Protein AF-A0ABD3CYQ3-F1 (afdb_monomer)

Structure (mmCIF, N/CA/C/O backbone):
data_AF-A0ABD3CYQ3-F1
#
_entry.id   AF-A0ABD3CYQ3-F1
#
loop_
_atom_site.group_PDB
_atom_site.id
_atom_site.type_symbol
_atom_site.label_atom_id
_atom_site.label_alt_id
_atom_site.label_comp_id
_atom_site.label_asym_id
_atom_site.label_entity_id
_atom_site.label_seq_id
_atom_site.pdbx_PDB_ins_code
_atom_site.Cartn_x
_atom_site.Cartn_y
_atom_site.Cartn_z
_atom_site.occupancy
_atom_site.B_iso_or_equiv
_atom_site.auth_seq_id
_atom_site.auth_comp_id
_atom_site.auth_asym_id
_atom_site.auth_atom_id
_atom_site.pdbx_PDB_model_num
ATOM 1 N N . MET A 1 1 ? -23.274 -29.347 5.481 1.00 52.91 1 MET A N 1
ATOM 2 C CA . MET A 1 1 ? -22.690 -28.670 6.665 1.00 52.91 1 MET A CA 1
ATOM 3 C C . MET A 1 1 ? -21.994 -27.356 6.265 1.00 52.91 1 MET A C 1
ATOM 5 O O . MET A 1 1 ? -20.790 -27.237 6.434 1.00 52.91 1 MET A O 1
ATOM 9 N N . THR A 1 2 ? -22.700 -26.360 5.713 1.00 58.88 2 THR A N 1
ATOM 10 C CA . THR A 1 2 ? -22.037 -25.127 5.207 1.00 58.88 2 THR A CA 1
ATOM 11 C C . THR A 1 2 ? -22.774 -23.816 5.490 1.00 58.88 2 THR A C 1
ATOM 13 O O . THR A 1 2 ? -22.207 -22.763 5.252 1.00 58.88 2 THR A O 1
ATOM 16 N N . THR A 1 3 ? -23.983 -23.813 6.056 1.00 54.97 3 THR A N 1
ATOM 17 C CA . THR A 1 3 ? -24.737 -22.564 6.304 1.00 54.97 3 THR A CA 1
ATOM 18 C C . THR A 1 3 ? -24.491 -21.956 7.692 1.00 54.97 3 THR A C 1
ATOM 20 O O . THR A 1 3 ? -24.409 -20.736 7.826 1.00 54.97 3 THR A O 1
ATOM 23 N N . LEU A 1 4 ? -24.267 -22.774 8.728 1.00 55.16 4 LEU A N 1
ATOM 24 C CA . LEU A 1 4 ? -24.028 -22.284 10.099 1.00 55.16 4 LEU A CA 1
ATOM 25 C C . LEU A 1 4 ? -22.667 -21.586 10.281 1.00 55.16 4 LEU A C 1
ATOM 27 O O . LEU A 1 4 ? -22.520 -20.738 11.163 1.00 55.16 4 LEU A O 1
ATOM 31 N N . THR A 1 5 ? -21.672 -21.902 9.448 1.00 60.53 5 THR A N 1
ATOM 32 C CA . THR A 1 5 ? -20.360 -21.234 9.463 1.00 60.53 5 THR A CA 1
ATOM 33 C C . THR A 1 5 ? -20.445 -19.809 8.921 1.00 60.53 5 THR A C 1
ATOM 35 O O . THR A 1 5 ? -19.884 -18.904 9.534 1.00 60.53 5 THR A O 1
ATOM 38 N N . PHE A 1 6 ? -21.202 -19.575 7.845 1.00 59.28 6 PHE A N 1
ATOM 39 C CA . PHE A 1 6 ? -21.384 -18.233 7.279 1.00 59.28 6 PHE A CA 1
ATOM 40 C C . PHE A 1 6 ? -22.156 -17.301 8.220 1.00 59.28 6 PHE A C 1
ATOM 42 O O . PHE A 1 6 ? -21.759 -16.151 8.400 1.00 59.28 6 PHE A O 1
ATOM 49 N N . ILE A 1 7 ? -23.184 -17.809 8.908 1.00 60.03 7 ILE A N 1
ATOM 50 C CA . ILE A 1 7 ? -23.970 -17.013 9.865 1.00 60.03 7 ILE A CA 1
ATOM 51 C C . ILE A 1 7 ? -23.141 -16.671 11.114 1.00 60.03 7 ILE A C 1
ATOM 53 O O . ILE A 1 7 ? -23.185 -15.536 11.577 1.00 60.03 7 ILE A O 1
ATOM 57 N N . LYS A 1 8 ? -22.298 -17.588 11.619 1.00 52.59 8 LYS A N 1
ATOM 58 C CA . LYS A 1 8 ? -21.361 -17.285 12.723 1.00 52.59 8 LYS A CA 1
ATOM 59 C C . LYS A 1 8 ? -20.282 -16.267 12.341 1.00 52.59 8 LYS A C 1
ATOM 61 O O . LYS A 1 8 ? -19.823 -15.525 13.206 1.00 52.59 8 LYS A O 1
ATOM 66 N N . VAL A 1 9 ? -19.859 -16.227 11.076 1.00 59.69 9 VAL A N 1
ATOM 67 C CA . VAL A 1 9 ? -18.908 -15.216 10.579 1.00 59.69 9 VAL A CA 1
ATOM 68 C C . VAL A 1 9 ? -19.586 -13.854 10.439 1.00 59.69 9 VAL A C 1
ATOM 70 O O . VAL A 1 9 ? -18.991 -12.848 10.813 1.00 59.69 9 VAL A O 1
ATOM 73 N N . TRP A 1 10 ? -20.843 -13.818 9.993 1.00 55.25 10 TRP A N 1
ATOM 74 C CA . TRP A 1 10 ? -21.617 -12.580 9.873 1.00 55.25 10 TRP A CA 1
ATOM 75 C C . TRP A 1 10 ? -22.073 -12.018 11.233 1.00 55.25 10 TRP A C 1
ATOM 77 O O . TRP A 1 10 ? -22.093 -10.806 11.433 1.00 55.25 10 TRP A O 1
ATOM 87 N N . ALA A 1 11 ? -22.348 -12.890 12.209 1.00 49.22 11 ALA A N 1
ATOM 88 C CA . ALA A 1 11 ? -22.711 -12.516 13.577 1.00 49.22 11 ALA A CA 1
ATOM 89 C C . ALA A 1 11 ? -21.526 -12.009 14.424 1.00 49.22 11 ALA A C 1
ATOM 91 O O . ALA A 1 11 ? -21.747 -11.354 15.441 1.00 49.22 11 ALA A O 1
ATOM 92 N N . ARG A 1 12 ? -20.266 -12.226 14.007 1.00 46.41 12 ARG A N 1
ATOM 93 C CA . ARG A 1 12 ? -19.076 -11.612 14.635 1.00 46.41 12 ARG A CA 1
ATOM 94 C C . ARG A 1 12 ? -18.888 -10.161 14.194 1.00 46.41 12 ARG A C 1
ATOM 96 O O . ARG A 1 12 ? -17.821 -9.743 13.755 1.00 46.41 12 ARG A O 1
ATOM 103 N N . LYS A 1 13 ? -19.939 -9.379 14.413 1.00 43.16 13 LYS A N 1
ATOM 104 C CA . LYS A 1 13 ? -20.050 -7.924 14.280 1.00 43.16 13 LYS A CA 1
ATOM 105 C C . LYS A 1 13 ? -19.088 -7.138 15.197 1.00 43.16 13 LYS A C 1
ATOM 107 O O . LYS A 1 13 ? -19.270 -5.941 15.367 1.00 43.16 13 LYS A O 1
ATOM 112 N N . SER A 1 14 ? -18.045 -7.757 15.759 1.00 39.53 14 SER A N 1
ATOM 113 C CA . SER A 1 14 ? -16.914 -7.057 16.387 1.00 39.53 14 SER A CA 1
ATOM 114 C C . SER A 1 14 ? -15.944 -6.583 15.306 1.00 39.53 14 SER A C 1
ATOM 116 O O . SER A 1 14 ? -14.800 -7.017 15.215 1.00 39.53 14 SER A O 1
ATOM 118 N N . VAL A 1 15 ? -16.443 -5.695 14.450 1.00 45.47 15 VAL A N 1
ATOM 119 C CA . VAL A 1 15 ? -15.659 -4.942 13.459 1.00 45.47 15 VAL A CA 1
ATOM 120 C C . VAL A 1 15 ? -15.194 -3.601 14.053 1.00 45.47 15 VAL A C 1
ATOM 122 O O . VAL A 1 15 ? -14.529 -2.820 13.388 1.00 45.47 15 VAL A O 1
ATOM 125 N N . GLU A 1 16 ? -15.476 -3.339 15.331 1.00 43.59 16 GLU A N 1
ATOM 126 C CA . GLU A 1 16 ? -15.117 -2.086 16.011 1.00 43.59 16 GLU A CA 1
ATOM 127 C C . GLU A 1 16 ? -13.686 -2.066 16.584 1.00 43.59 16 GLU A C 1
ATOM 129 O O . GLU A 1 16 ? -13.175 -1.010 16.936 1.00 43.59 16 GLU A O 1
ATOM 134 N N . SER A 1 17 ? -12.993 -3.212 16.621 1.00 45.09 17 SER A N 1
ATOM 135 C CA . SER A 1 17 ? -11.587 -3.324 17.056 1.00 45.09 17 SER A CA 1
ATOM 136 C C . SER A 1 17 ? -10.627 -3.715 15.927 1.00 45.09 17 SER A C 1
ATOM 138 O O . SER A 1 17 ? -9.479 -4.102 16.169 1.00 45.09 17 SER A O 1
ATOM 140 N N . LEU A 1 18 ? -11.085 -3.629 14.672 1.00 54.56 18 LEU A N 1
ATOM 141 C CA . LEU A 1 18 ? -10.228 -3.825 13.510 1.00 54.56 18 LEU A CA 1
ATOM 142 C C . LEU A 1 18 ? -9.298 -2.619 13.378 1.00 54.56 18 LEU A C 1
ATOM 144 O O . LEU A 1 18 ? -9.642 -1.602 12.779 1.00 54.56 18 LEU A O 1
ATOM 148 N N . ASP A 1 19 ? -8.107 -2.754 13.961 1.00 65.38 19 ASP A N 1
ATOM 149 C CA . ASP A 1 19 ? -7.034 -1.778 13.843 1.00 65.38 19 ASP A CA 1
ATOM 150 C C . ASP A 1 19 ? -6.867 -1.327 12.385 1.00 65.38 19 ASP A C 1
ATOM 152 O O . ASP A 1 19 ? -6.821 -2.132 11.455 1.00 65.38 19 ASP A O 1
ATOM 156 N N . LEU A 1 20 ? -6.693 -0.021 12.177 1.00 74.88 20 LEU A N 1
ATOM 157 C CA . LEU A 1 20 ? -6.424 0.556 10.853 1.00 74.88 20 LEU A CA 1
ATOM 158 C C . LEU A 1 20 ? -5.106 0.040 10.225 1.00 74.88 20 LEU A C 1
ATOM 160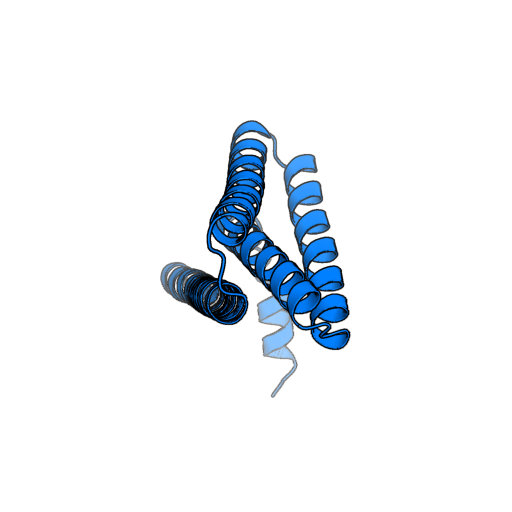 O O . LEU A 1 20 ? -4.871 0.193 9.030 1.00 74.88 20 LEU A O 1
ATOM 164 N N . LEU A 1 21 ? -4.227 -0.555 11.039 1.00 75.62 21 LEU A N 1
ATOM 165 C CA . LEU A 1 21 ? -2.880 -0.998 10.667 1.00 75.62 21 LEU A CA 1
ATOM 166 C C . LEU A 1 21 ? -2.851 -1.975 9.473 1.00 75.62 21 LEU A C 1
ATOM 168 O O . LEU A 1 21 ? -2.232 -1.626 8.468 1.00 75.62 21 LEU A O 1
ATOM 172 N N . PRO A 1 22 ? -3.518 -3.148 9.503 1.00 80.69 22 PRO A N 1
ATOM 173 C CA . PRO A 1 22 ? -3.541 -4.084 8.374 1.00 80.69 22 PRO A CA 1
ATOM 174 C C . PRO A 1 22 ? -4.059 -3.455 7.074 1.00 80.69 22 PRO A C 1
ATOM 176 O O . PRO A 1 22 ? -3.564 -3.771 5.991 1.00 80.69 22 PRO A O 1
ATOM 179 N N . TYR A 1 23 ? -5.017 -2.529 7.152 1.00 82.31 23 TYR A N 1
ATOM 180 C CA . TYR A 1 23 ? -5.551 -1.843 5.974 1.00 82.31 23 TYR A CA 1
ATOM 181 C C . TYR A 1 23 ? -4.522 -0.912 5.335 1.00 82.31 23 TYR A C 1
ATOM 183 O O . TYR A 1 23 ? -4.325 -0.966 4.123 1.00 82.31 23 TYR A O 1
ATOM 191 N N . VAL A 1 24 ? -3.822 -0.124 6.152 1.00 84.50 24 VAL A N 1
ATOM 192 C CA . VAL A 1 24 ? -2.766 0.789 5.696 1.00 84.50 24 VAL A CA 1
ATOM 193 C C . VAL A 1 24 ? -1.568 0.015 5.137 1.00 84.50 24 VAL A C 1
ATOM 195 O O . VAL A 1 24 ? -1.053 0.370 4.082 1.00 84.50 24 VAL A O 1
ATOM 198 N N . VAL A 1 25 ? -1.161 -1.092 5.767 1.00 84.81 25 VAL A N 1
ATOM 199 C CA . VAL A 1 25 ? -0.080 -1.952 5.241 1.00 84.81 25 VAL A CA 1
ATOM 200 C C . VAL A 1 25 ? -0.468 -2.568 3.896 1.00 84.81 25 VAL A C 1
ATOM 202 O O . VAL A 1 25 ? 0.338 -2.599 2.966 1.00 84.81 25 VAL A O 1
ATOM 205 N N . THR A 1 26 ? -1.722 -3.009 3.757 1.00 85.69 26 THR A N 1
ATOM 206 C CA . THR A 1 26 ? -2.222 -3.536 2.480 1.00 85.69 26 THR A CA 1
ATOM 207 C C . THR A 1 26 ? -2.238 -2.450 1.403 1.00 85.69 26 THR A C 1
ATOM 209 O O . THR A 1 26 ? -1.869 -2.721 0.267 1.00 85.69 26 THR A O 1
ATOM 212 N N . PHE A 1 27 ? -2.599 -1.212 1.754 1.00 88.56 27 PHE A N 1
ATOM 213 C CA . PHE A 1 27 ? -2.553 -0.068 0.842 1.00 88.56 27 PHE A CA 1
ATOM 214 C C . PHE A 1 27 ? -1.130 0.203 0.319 1.00 88.56 27 PHE A C 1
ATOM 216 O O . PHE A 1 27 ? -0.950 0.351 -0.888 1.00 88.56 27 PHE A O 1
ATOM 223 N N . ILE A 1 28 ? -0.112 0.165 1.190 1.00 86.88 28 ILE A N 1
ATOM 224 C CA . ILE A 1 28 ? 1.304 0.292 0.789 1.00 86.88 28 ILE A CA 1
ATOM 225 C C . ILE A 1 28 ? 1.697 -0.831 -0.176 1.00 86.88 28 ILE A C 1
ATOM 227 O O . ILE A 1 28 ? 2.287 -0.571 -1.222 1.00 86.88 28 ILE A O 1
ATOM 231 N N . SER A 1 29 ? 1.339 -2.077 0.145 1.00 89.31 29 SER A N 1
ATOM 232 C CA . SER A 1 29 ? 1.685 -3.235 -0.686 1.00 89.31 29 SER A CA 1
ATOM 233 C C . SER A 1 29 ? 1.068 -3.155 -2.086 1.00 89.31 29 SER A C 1
ATOM 235 O O . SER A 1 29 ? 1.740 -3.445 -3.074 1.00 89.31 29 SER A O 1
ATOM 237 N N . LEU A 1 30 ? -0.198 -2.744 -2.180 1.00 90.81 30 LEU A N 1
ATOM 238 C CA . LEU A 1 30 ? -0.886 -2.579 -3.460 1.00 90.81 30 LEU A CA 1
ATOM 239 C C . LEU A 1 30 ? -0.297 -1.409 -4.265 1.00 90.81 30 LEU A C 1
ATOM 241 O O . LEU A 1 30 ? -0.124 -1.533 -5.474 1.00 90.81 30 LEU A O 1
ATOM 245 N N . GLY A 1 31 ? 0.085 -0.309 -3.604 1.00 88.75 31 GLY A N 1
ATOM 246 C CA . GLY A 1 31 ? 0.777 0.817 -4.241 1.00 88.75 31 GLY A CA 1
ATOM 247 C C . GLY A 1 31 ? 2.143 0.436 -4.826 1.00 88.75 31 GLY A C 1
ATOM 248 O O . GLY A 1 31 ? 2.450 0.790 -5.963 1.00 88.75 31 GLY A O 1
ATOM 249 N N . LEU A 1 32 ? 2.940 -0.354 -4.097 1.00 87.06 32 LEU A N 1
ATOM 250 C CA . LEU A 1 32 ? 4.215 -0.881 -4.603 1.00 87.06 32 LEU A CA 1
ATOM 251 C C . LEU A 1 32 ? 4.014 -1.882 -5.753 1.00 87.06 32 LEU A C 1
ATOM 253 O O . LEU A 1 32 ? 4.767 -1.851 -6.724 1.00 87.06 32 LEU A O 1
ATOM 257 N N . SER A 1 33 ? 2.989 -2.739 -5.683 1.00 87.81 33 SER A N 1
ATOM 258 C CA . SER A 1 33 ? 2.639 -3.654 -6.783 1.00 87.81 33 SER A CA 1
ATOM 259 C C . SER A 1 33 ? 2.171 -2.925 -8.041 1.00 87.81 33 SER A C 1
ATOM 261 O O . SER A 1 33 ? 2.490 -3.356 -9.147 1.00 87.81 33 SER A O 1
ATOM 263 N N . LEU A 1 34 ? 1.447 -1.811 -7.897 1.00 88.62 34 LEU A N 1
ATOM 264 C CA . LEU A 1 34 ? 1.098 -0.944 -9.022 1.00 88.62 34 LEU A CA 1
ATOM 265 C C . LEU A 1 34 ? 2.345 -0.367 -9.685 1.00 88.62 34 LEU A C 1
ATOM 267 O O . LEU A 1 34 ? 2.477 -0.453 -10.903 1.00 88.62 34 LEU A O 1
ATOM 271 N N . TYR A 1 35 ? 3.279 0.159 -8.889 1.00 86.94 35 TYR A N 1
ATOM 272 C CA . TYR A 1 35 ? 4.553 0.663 -9.399 1.00 86.94 35 TYR A CA 1
ATOM 273 C C . TYR A 1 35 ? 5.337 -0.431 -10.137 1.00 86.94 35 TYR A C 1
ATOM 275 O O . TYR A 1 35 ? 5.789 -0.224 -11.259 1.00 86.94 35 TYR A O 1
ATOM 283 N N . TYR A 1 36 ? 5.409 -1.635 -9.566 1.00 85.88 36 TYR A N 1
ATOM 284 C CA . TYR A 1 36 ? 6.013 -2.798 -10.215 1.00 85.88 36 TYR A CA 1
ATOM 285 C C . TYR A 1 36 ? 5.336 -3.159 -11.547 1.00 85.88 36 TYR A C 1
ATOM 287 O O . TYR A 1 36 ? 6.016 -3.398 -12.545 1.00 85.88 36 TYR A O 1
ATOM 295 N N . GLY A 1 37 ? 4.000 -3.174 -11.581 1.00 85.25 37 GLY A N 1
ATOM 296 C CA . GLY A 1 37 ? 3.226 -3.446 -12.791 1.00 85.25 37 GLY A CA 1
ATOM 297 C C . GLY A 1 37 ? 3.485 -2.419 -13.893 1.00 85.25 37 GLY A C 1
ATOM 298 O O . GLY A 1 37 ? 3.597 -2.803 -15.055 1.00 85.25 37 GLY A O 1
ATOM 299 N N . ILE A 1 38 ? 3.648 -1.143 -13.527 1.00 85.19 38 ILE A N 1
ATOM 300 C CA . ILE A 1 38 ? 4.005 -0.064 -14.457 1.00 85.19 38 ILE A CA 1
ATOM 301 C C . ILE A 1 38 ? 5.412 -0.282 -15.030 1.00 85.19 38 ILE A C 1
ATOM 303 O O . ILE A 1 38 ? 5.576 -0.178 -16.241 1.00 85.19 38 ILE A O 1
ATOM 307 N N . LEU A 1 39 ? 6.406 -0.644 -14.205 1.00 83.88 39 LEU A N 1
ATOM 308 C CA . LEU A 1 39 ? 7.765 -0.919 -14.698 1.00 83.88 39 LEU A CA 1
ATOM 309 C C . LEU A 1 39 ? 7.831 -2.111 -15.663 1.00 83.88 3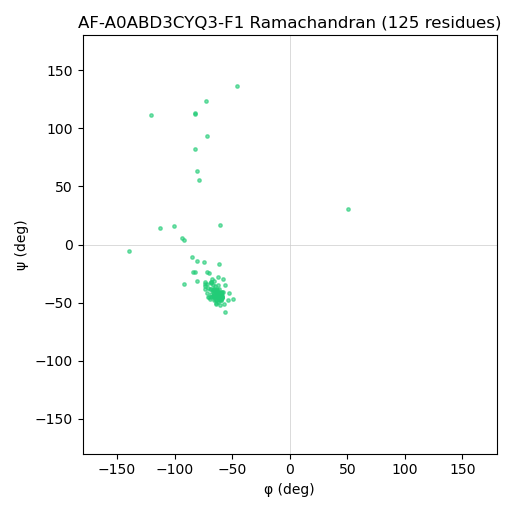9 LEU A C 1
ATOM 311 O O . LEU A 1 39 ? 8.599 -2.075 -16.617 1.00 83.88 39 LEU A O 1
ATOM 315 N N . ASN A 1 40 ? 7.059 -3.167 -15.405 1.00 82.81 40 ASN A N 1
ATOM 316 C CA . ASN A 1 40 ? 7.064 -4.391 -16.213 1.00 82.81 40 ASN A CA 1
ATOM 317 C C . ASN A 1 40 ? 6.004 -4.413 -17.325 1.00 82.81 40 ASN A C 1
ATOM 319 O O . ASN A 1 40 ? 5.817 -5.453 -17.953 1.00 82.81 40 ASN A O 1
ATOM 323 N N . HIS A 1 41 ? 5.269 -3.316 -17.543 1.00 82.06 41 HIS A N 1
ATOM 324 C CA . HIS A 1 41 ? 4.121 -3.267 -18.463 1.00 82.06 41 HIS A CA 1
ATOM 325 C C . HIS A 1 41 ? 3.085 -4.394 -18.230 1.00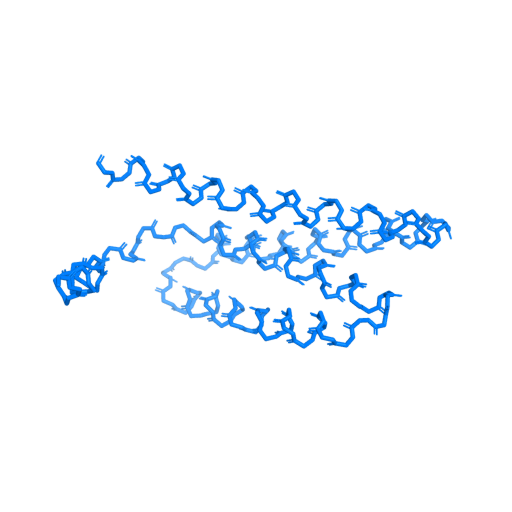 82.06 41 HIS A C 1
ATOM 327 O O . HIS A 1 41 ? 2.393 -4.847 -19.142 1.00 82.06 41 HIS A O 1
ATOM 333 N N . GLY A 1 42 ? 2.950 -4.852 -16.983 1.00 86.75 42 GLY A N 1
ATOM 334 C CA . GLY A 1 42 ? 2.061 -5.941 -16.591 1.00 86.75 42 GLY A CA 1
ATOM 335 C C . GLY A 1 42 ? 0.626 -5.462 -16.393 1.00 86.75 42 GLY A C 1
ATOM 336 O O . GLY A 1 42 ? 0.2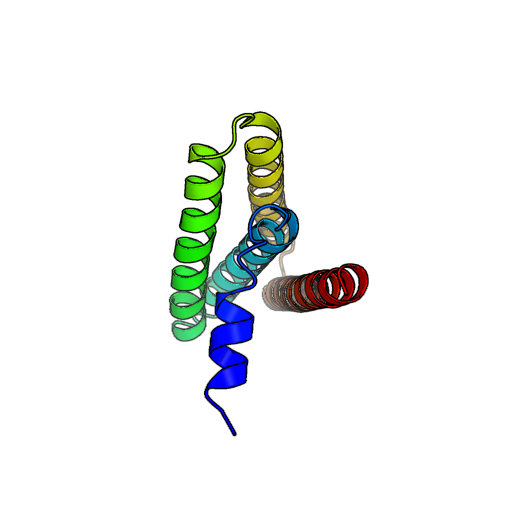02 -5.239 -15.260 1.00 86.75 42 GLY A O 1
ATOM 337 N N . VAL A 1 43 ? -0.141 -5.338 -17.479 1.00 86.50 43 VAL A N 1
ATOM 338 C CA . VAL A 1 43 ? -1.513 -4.781 -17.481 1.00 86.50 43 VAL A CA 1
ATOM 339 C C . VAL A 1 43 ? -2.437 -5.452 -16.454 1.00 86.50 43 VAL A C 1
ATOM 341 O O . VAL A 1 43 ? -3.159 -4.773 -15.726 1.00 86.50 43 VAL A O 1
ATOM 344 N N . VAL A 1 44 ? -2.373 -6.779 -16.324 1.00 88.38 44 VAL A N 1
ATOM 345 C CA . VAL A 1 44 ? -3.199 -7.538 -15.365 1.00 88.38 44 VAL A CA 1
ATOM 346 C C . VAL A 1 44 ? -2.879 -7.155 -13.916 1.00 88.38 44 VAL A C 1
ATOM 348 O O . VAL A 1 44 ? -3.784 -6.953 -13.107 1.00 88.38 44 VAL A O 1
ATOM 351 N N . ILE A 1 45 ? -1.590 -7.004 -13.595 1.00 88.00 45 ILE A N 1
ATOM 352 C CA . ILE A 1 45 ? -1.126 -6.606 -12.260 1.00 88.00 45 ILE A CA 1
ATOM 353 C C . ILE A 1 45 ? -1.630 -5.197 -11.954 1.00 88.00 45 ILE A C 1
ATOM 355 O O . ILE A 1 45 ? -2.124 -4.953 -10.854 1.00 88.00 45 ILE A O 1
ATOM 359 N N . ILE A 1 46 ? -1.562 -4.294 -12.933 1.00 90.12 46 ILE A N 1
ATOM 360 C CA . ILE A 1 46 ? -2.040 -2.920 -12.786 1.00 90.12 46 ILE A CA 1
ATOM 361 C C . ILE A 1 46 ? -3.538 -2.906 -12.460 1.00 90.12 46 ILE A C 1
ATOM 363 O O . ILE A 1 46 ? -3.933 -2.316 -11.460 1.00 90.12 46 ILE A O 1
ATOM 367 N N . ILE A 1 47 ? -4.370 -3.595 -13.243 1.00 90.50 47 ILE A N 1
ATOM 368 C CA . ILE A 1 47 ? -5.833 -3.560 -13.080 1.00 90.50 47 ILE A CA 1
ATOM 369 C C . ILE A 1 47 ? -6.261 -4.111 -11.713 1.00 90.50 47 ILE A C 1
ATOM 371 O O . ILE A 1 47 ? -7.009 -3.456 -10.983 1.00 90.50 47 ILE A O 1
ATOM 375 N N . VAL A 1 48 ? -5.762 -5.293 -11.334 1.00 91.06 48 VAL A N 1
ATOM 376 C CA . VAL A 1 48 ? -6.159 -5.954 -10.079 1.00 91.06 48 VAL A CA 1
ATOM 377 C C . VAL A 1 48 ? -5.709 -5.143 -8.861 1.00 91.06 48 VAL A C 1
ATOM 379 O O . VAL A 1 48 ? -6.477 -4.965 -7.912 1.00 91.06 48 VAL A O 1
ATOM 382 N N . ASN A 1 49 ? -4.486 -4.606 -8.883 1.00 90.94 49 ASN A N 1
ATOM 383 C CA . ASN A 1 49 ? -3.981 -3.812 -7.766 1.00 90.94 49 ASN A CA 1
ATOM 384 C C . ASN A 1 49 ? -4.626 -2.421 -7.710 1.00 90.94 49 ASN A C 1
ATOM 386 O O . ASN A 1 49 ? -4.896 -1.944 -6.611 1.00 90.94 49 ASN A O 1
ATOM 390 N N . ALA A 1 50 ? -4.949 -1.800 -8.850 1.00 89.75 50 ALA A N 1
ATOM 391 C CA . ALA A 1 50 ? -5.649 -0.513 -8.898 1.00 89.75 50 ALA A CA 1
ATOM 392 C C . ALA A 1 50 ? -7.025 -0.619 -8.240 1.00 89.75 50 ALA A C 1
ATOM 394 O O . ALA A 1 50 ? -7.367 0.186 -7.374 1.00 89.75 50 ALA A O 1
ATOM 395 N N . PHE A 1 51 ? -7.775 -1.670 -8.574 1.00 92.81 51 PHE A N 1
ATOM 396 C CA . PHE A 1 51 ? -9.053 -1.951 -7.932 1.00 92.81 51 PHE A CA 1
ATOM 397 C C . PHE A 1 51 ? -8.896 -2.167 -6.418 1.00 92.81 51 PHE A C 1
ATOM 399 O O . PHE A 1 51 ? -9.645 -1.604 -5.616 1.00 92.81 51 PHE A O 1
ATOM 406 N N . GLY A 1 52 ? -7.865 -2.912 -6.006 1.00 88.50 52 GLY A N 1
ATOM 407 C CA . GLY A 1 52 ? -7.529 -3.102 -4.596 1.00 88.50 52 GLY A CA 1
ATOM 408 C C . GLY A 1 52 ? -7.229 -1.790 -3.859 1.00 88.50 52 GLY A C 1
ATOM 409 O O . GLY A 1 52 ? -7.706 -1.595 -2.740 1.00 88.50 52 GLY A O 1
ATOM 410 N N . VAL A 1 53 ? -6.463 -0.882 -4.474 1.00 91.12 53 VAL A N 1
ATOM 411 C CA . VAL A 1 53 ? -6.138 0.436 -3.903 1.00 91.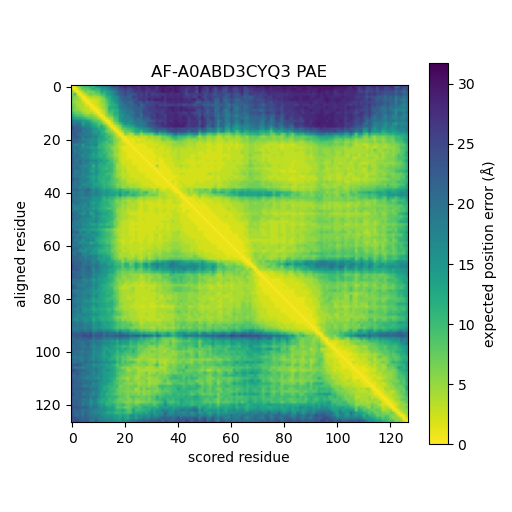12 53 VAL A CA 1
ATOM 412 C C . VAL A 1 53 ? -7.407 1.251 -3.682 1.00 91.12 53 VAL A C 1
ATOM 414 O O . VAL A 1 53 ? -7.587 1.788 -2.590 1.00 91.12 53 VAL A O 1
ATOM 417 N N . VAL A 1 54 ? -8.311 1.290 -4.666 1.00 91.88 54 VAL A N 1
ATOM 418 C CA . VAL A 1 54 ? -9.586 2.018 -4.565 1.00 91.88 54 VAL A CA 1
ATOM 419 C C . VAL A 1 54 ? -10.432 1.486 -3.408 1.00 91.88 54 VAL A C 1
ATOM 421 O O . VAL A 1 54 ? -10.884 2.262 -2.567 1.00 91.88 54 VAL A O 1
ATOM 424 N N . LEU A 1 55 ? -10.587 0.164 -3.297 1.00 89.19 55 LEU A N 1
ATOM 425 C CA . LEU A 1 55 ? -11.350 -0.448 -2.205 1.00 89.19 55 LEU A CA 1
ATOM 426 C C . LEU A 1 55 ? -10.751 -0.145 -0.825 1.00 89.19 55 LEU A C 1
ATOM 428 O O . LEU A 1 55 ? -11.478 0.147 0.126 1.00 89.19 55 LEU A O 1
ATOM 432 N N . LYS A 1 56 ? -9.420 -0.205 -0.690 1.00 87.31 56 LYS A N 1
ATOM 433 C CA . LYS A 1 56 ? -8.743 0.082 0.584 1.00 87.31 56 LYS A CA 1
ATOM 434 C C . LYS A 1 56 ? -8.798 1.568 0.936 1.00 87.31 56 LYS A C 1
ATOM 436 O O . LYS A 1 56 ? -9.001 1.892 2.104 1.00 87.31 56 LYS A O 1
ATOM 441 N N . ALA A 1 57 ? -8.687 2.455 -0.049 1.00 87.25 57 ALA A N 1
ATOM 442 C CA . ALA A 1 57 ? -8.868 3.891 0.140 1.00 87.25 57 ALA A CA 1
ATOM 443 C C . ALA A 1 57 ? -10.298 4.226 0.588 1.00 87.25 57 ALA A C 1
ATOM 445 O O . ALA A 1 57 ? -10.480 5.013 1.520 1.00 87.25 57 ALA A O 1
ATOM 446 N N . LEU A 1 58 ? -11.309 3.580 -0.004 1.00 89.44 58 LEU A N 1
ATOM 447 C CA . LEU A 1 58 ? -12.706 3.734 0.406 1.00 89.44 58 LEU A CA 1
ATOM 448 C C . LEU A 1 58 ? -12.919 3.296 1.864 1.00 89.44 58 LEU A C 1
ATOM 450 O O . LEU A 1 58 ? -13.577 3.981 2.640 1.00 89.44 58 LEU A O 1
ATOM 454 N N . TYR A 1 59 ? -12.301 2.187 2.273 1.00 85.00 59 TYR A N 1
ATOM 455 C CA . TYR A 1 59 ? -12.377 1.730 3.660 1.00 85.00 59 TYR A CA 1
ATOM 456 C C . TYR A 1 59 ? -11.736 2.729 4.639 1.00 85.00 59 TYR A C 1
ATOM 458 O O . TYR A 1 59 ? -12.318 3.051 5.673 1.00 85.00 59 TYR A O 1
ATOM 466 N N . ILE A 1 60 ? -10.549 3.254 4.311 1.00 84.31 60 ILE A N 1
ATOM 467 C CA . ILE A 1 60 ? -9.847 4.242 5.149 1.00 84.31 60 ILE A CA 1
ATOM 468 C C . ILE A 1 60 ? -10.642 5.553 5.235 1.00 84.31 60 ILE A C 1
ATOM 470 O O . ILE A 1 60 ? -10.725 6.149 6.308 1.00 84.31 60 ILE A O 1
ATOM 474 N N . THR A 1 61 ? -11.249 5.996 4.133 1.00 83.88 61 THR A N 1
ATOM 475 C CA . THR A 1 61 ? -12.077 7.214 4.105 1.00 83.88 61 THR A CA 1
ATOM 476 C C . THR A 1 61 ? -13.370 7.044 4.896 1.00 83.88 61 THR A C 1
ATOM 478 O O . THR A 1 61 ? -13.689 7.921 5.697 1.00 83.88 61 THR A O 1
ATOM 481 N N . MET A 1 62 ? -14.060 5.904 4.778 1.00 83.38 62 MET A N 1
ATOM 482 C CA . MET A 1 62 ? -15.202 5.588 5.644 1.00 83.38 62 MET A CA 1
ATOM 483 C C . MET A 1 62 ? -14.793 5.550 7.119 1.00 83.38 62 MET A C 1
ATOM 485 O O . MET A 1 62 ? -15.452 6.167 7.952 1.00 83.38 62 MET A O 1
ATOM 489 N N . TYR A 1 63 ? -13.668 4.915 7.454 1.00 79.69 63 TYR A N 1
ATOM 490 C CA . TYR A 1 63 ? -13.152 4.918 8.824 1.00 79.69 63 TYR A CA 1
ATOM 491 C C . TYR A 1 63 ? -12.881 6.343 9.331 1.00 79.69 63 TYR A C 1
ATOM 493 O O . TYR A 1 63 ? -13.199 6.671 10.468 1.00 79.69 63 TYR A O 1
ATOM 501 N N . MET A 1 64 ? -12.326 7.219 8.490 1.00 78.25 64 MET A N 1
ATOM 502 C CA . MET A 1 64 ? -12.066 8.619 8.839 1.00 78.25 64 MET A CA 1
ATOM 503 C C . MET A 1 64 ? -13.349 9.443 9.032 1.00 78.25 64 MET A C 1
ATOM 505 O O . MET A 1 64 ? -13.349 10.395 9.814 1.00 78.25 64 MET A O 1
ATOM 509 N N . TYR A 1 65 ? -14.426 9.088 8.328 1.00 80.75 65 TYR A N 1
ATOM 510 C CA . TYR A 1 65 ? -15.737 9.712 8.492 1.00 80.75 65 TYR A CA 1
ATOM 511 C C . TYR A 1 65 ? -16.376 9.333 9.835 1.00 80.75 65 TYR A C 1
ATOM 513 O O . TYR A 1 65 ? -16.852 10.214 10.546 1.00 80.75 65 TYR A O 1
ATOM 521 N N . TYR A 1 66 ? -16.325 8.049 10.201 1.00 76.12 66 TYR A N 1
ATOM 522 C CA . TYR A 1 66 ? -16.933 7.530 11.431 1.00 76.12 66 TYR A CA 1
ATOM 523 C C . TYR A 1 66 ? -16.075 7.723 12.694 1.00 76.12 66 TYR A C 1
ATOM 525 O O . TYR A 1 66 ? -16.614 7.751 13.797 1.00 76.12 66 TYR A O 1
ATOM 533 N N . ALA A 1 67 ? -14.751 7.862 12.574 1.00 71.94 67 ALA A N 1
ATOM 534 C CA . ALA A 1 67 ? -13.877 8.029 13.732 1.00 71.94 67 ALA A CA 1
ATOM 535 C C . ALA A 1 67 ? -14.016 9.425 14.367 1.00 71.94 67 ALA A C 1
ATOM 537 O O . ALA A 1 67 ? -13.731 10.444 13.736 1.00 71.94 67 ALA A O 1
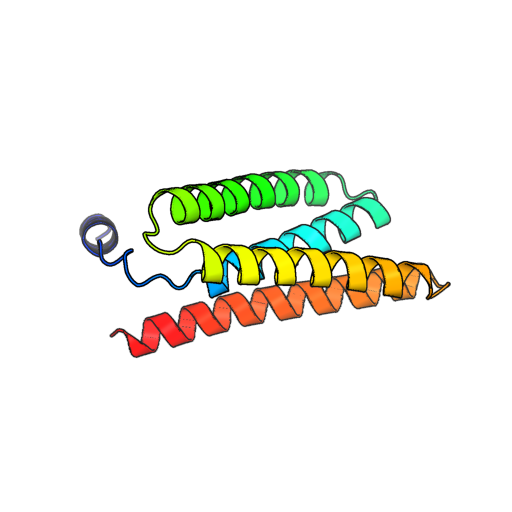ATOM 538 N N . THR A 1 68 ? -14.335 9.459 15.665 1.00 64.94 68 THR A N 1
ATOM 539 C CA . THR A 1 68 ? -14.392 10.682 16.490 1.00 64.94 68 THR A CA 1
ATOM 540 C C . THR A 1 68 ? -13.064 11.450 16.513 1.00 64.94 68 THR A C 1
ATOM 542 O O . THR A 1 68 ? -13.061 12.673 16.615 1.00 64.94 68 THR A O 1
ATOM 545 N N . SER A 1 69 ? -11.925 10.758 16.370 1.00 67.94 69 SER A N 1
ATOM 546 C CA . SER A 1 69 ? -10.594 11.372 16.276 1.00 67.94 69 SER A CA 1
ATOM 547 C C . SER A 1 69 ? -9.910 11.009 14.958 1.00 67.94 69 SER A C 1
ATOM 549 O O . SER A 1 69 ? -9.518 9.864 14.725 1.00 67.94 69 SER A O 1
ATOM 551 N N . ARG A 1 70 ? -9.750 12.010 14.084 1.00 72.94 70 ARG A N 1
ATOM 552 C CA . ARG A 1 70 ? -9.175 11.851 12.734 1.00 72.94 70 ARG A CA 1
ATOM 553 C C . ARG A 1 70 ? -7.644 11.888 12.712 1.00 72.94 70 ARG A C 1
ATOM 555 O O . ARG A 1 70 ? -7.032 11.314 11.813 1.00 72.94 70 ARG A O 1
ATOM 562 N N . ALA A 1 71 ? -7.016 12.514 13.708 1.00 74.75 71 ALA A N 1
ATOM 563 C CA . ALA A 1 71 ? -5.565 12.702 13.786 1.00 74.75 71 ALA A CA 1
ATOM 564 C C . ALA A 1 71 ? -4.729 11.403 13.654 1.00 74.75 71 ALA A C 1
ATOM 566 O O . ALA A 1 71 ? -3.793 11.383 12.848 1.00 74.75 71 ALA A O 1
ATOM 567 N N . PRO A 1 72 ? -5.037 10.291 14.359 1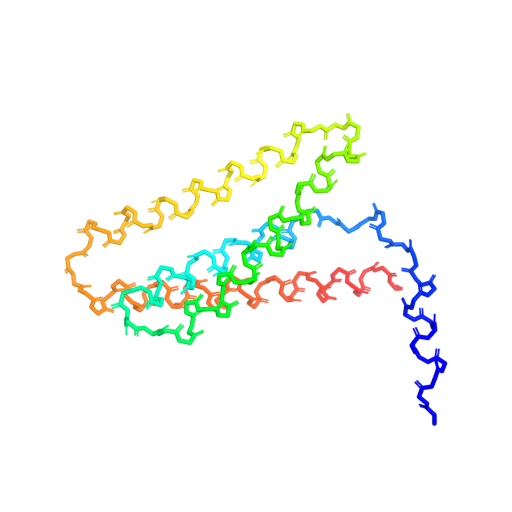.00 77.06 72 PRO A N 1
ATOM 568 C CA . PRO A 1 72 ? -4.241 9.065 14.241 1.00 77.06 72 PRO A CA 1
ATOM 569 C C . PRO A 1 72 ? -4.386 8.387 12.870 1.00 77.06 72 PRO A C 1
ATOM 571 O O . PRO A 1 72 ? -3.432 7.784 12.376 1.00 77.06 72 PRO A O 1
ATOM 574 N N . THR A 1 73 ? -5.555 8.498 12.239 1.00 77.88 73 THR A N 1
ATOM 575 C CA . THR A 1 73 ? -5.844 7.948 10.905 1.00 77.88 73 THR A CA 1
ATOM 576 C C . THR A 1 73 ? -5.074 8.708 9.831 1.00 77.88 73 THR A C 1
ATOM 578 O O . THR A 1 73 ? -4.391 8.092 9.013 1.00 77.88 73 THR A O 1
ATOM 581 N N . VAL A 1 74 ? -5.106 10.043 9.887 1.00 79.69 74 VAL A N 1
ATOM 582 C CA . VAL A 1 74 ? -4.363 10.914 8.964 1.00 79.69 74 VAL A CA 1
ATOM 583 C C . VAL A 1 74 ? -2.861 10.676 9.090 1.00 79.69 74 VAL A C 1
ATOM 585 O O . VAL A 1 74 ? -2.186 10.525 8.076 1.00 79.69 74 VAL A O 1
ATOM 588 N N . LYS A 1 75 ? -2.333 10.542 10.316 1.00 82.38 75 LYS A N 1
ATOM 589 C CA . LYS A 1 75 ? -0.913 10.228 10.536 1.00 82.38 75 LYS A CA 1
ATOM 590 C C . LYS A 1 75 ? -0.513 8.903 9.879 1.00 82.38 75 LYS A C 1
ATOM 592 O O . LYS A 1 75 ? 0.508 8.845 9.201 1.00 82.38 75 LYS A O 1
ATOM 597 N N . LYS A 1 76 ? -1.318 7.847 10.037 1.00 82.88 76 LYS A N 1
ATOM 598 C CA . LYS A 1 76 ? -1.055 6.534 9.417 1.00 82.88 76 LYS A CA 1
ATOM 599 C C . LYS A 1 76 ? -1.111 6.601 7.886 1.00 82.88 76 LYS A C 1
ATOM 601 O O . LYS A 1 76 ? -0.258 6.013 7.226 1.00 82.88 76 LYS A O 1
ATOM 606 N N . LEU A 1 77 ? -2.068 7.343 7.327 1.00 84.75 77 LEU A N 1
ATOM 607 C CA . LEU A 1 77 ? -2.171 7.545 5.883 1.00 84.75 77 LEU A CA 1
ATOM 608 C C . LEU A 1 77 ? -0.973 8.339 5.340 1.00 84.75 77 LEU A C 1
ATOM 610 O O . LEU A 1 77 ? -0.360 7.919 4.362 1.00 84.75 77 LEU A O 1
ATOM 614 N N . ALA A 1 78 ? -0.578 9.423 6.005 1.00 84.50 78 ALA A N 1
ATOM 615 C CA . ALA A 1 78 ? 0.582 10.222 5.618 1.00 84.50 78 ALA A CA 1
ATOM 616 C C . ALA A 1 78 ? 1.869 9.383 5.606 1.00 84.50 78 ALA A C 1
ATOM 618 O O . ALA A 1 78 ? 2.598 9.393 4.617 1.00 84.50 78 ALA A O 1
ATOM 619 N N . VAL A 1 79 ? 2.101 8.575 6.648 1.00 87.44 79 VAL A N 1
ATOM 620 C CA . VAL A 1 79 ? 3.238 7.639 6.695 1.00 87.44 79 VAL A CA 1
ATOM 621 C C . VAL A 1 79 ? 3.205 6.669 5.514 1.00 87.44 79 VAL A C 1
ATOM 623 O O . VAL A 1 79 ? 4.245 6.413 4.909 1.00 87.44 79 VAL A O 1
ATOM 626 N N . SER A 1 80 ? 2.028 6.163 5.138 1.00 86.62 80 SER A N 1
ATOM 627 C CA . SER A 1 80 ? 1.901 5.237 4.007 1.00 86.62 80 SER A CA 1
ATOM 628 C C . SER A 1 80 ? 2.293 5.871 2.672 1.00 86.62 80 SER A C 1
ATOM 630 O O . SER A 1 80 ? 3.067 5.280 1.923 1.00 86.62 80 SER A O 1
ATOM 632 N N . VAL A 1 81 ? 1.844 7.102 2.415 1.00 87.56 81 VAL A N 1
ATOM 633 C CA . VAL A 1 81 ? 2.166 7.842 1.188 1.00 87.56 81 VAL A CA 1
ATOM 634 C C . VAL A 1 81 ? 3.654 8.189 1.144 1.00 87.56 81 VAL A C 1
ATOM 636 O O . VAL A 1 81 ? 4.302 7.957 0.126 1.00 87.56 81 VAL A O 1
ATOM 639 N N . VAL A 1 82 ? 4.220 8.659 2.261 1.00 90.19 82 VAL A N 1
ATOM 640 C CA . VAL A 1 82 ? 5.657 8.955 2.376 1.00 90.19 82 VAL A CA 1
ATOM 641 C C . VAL A 1 82 ? 6.496 7.703 2.127 1.00 90.19 82 VAL A C 1
ATOM 643 O O . VAL A 1 82 ? 7.487 7.770 1.409 1.00 90.19 82 VAL A O 1
ATOM 646 N N . THR A 1 83 ? 6.083 6.547 2.654 1.00 85.88 83 THR A N 1
ATOM 647 C CA . THR A 1 83 ? 6.802 5.278 2.451 1.00 85.88 83 THR A CA 1
ATOM 648 C C . THR A 1 83 ? 6.812 4.868 0.976 1.00 85.88 83 THR A C 1
ATOM 650 O O . THR A 1 83 ? 7.852 4.461 0.458 1.00 85.88 83 THR A O 1
ATOM 653 N N . ILE A 1 84 ? 5.680 5.013 0.274 1.00 86.56 84 ILE A N 1
ATOM 654 C CA . ILE A 1 84 ? 5.581 4.720 -1.165 1.00 86.56 84 ILE A CA 1
ATOM 655 C C . ILE A 1 84 ? 6.480 5.676 -1.962 1.00 86.56 84 ILE A C 1
ATOM 657 O O . ILE A 1 84 ? 7.300 5.220 -2.756 1.00 86.56 84 ILE A O 1
ATOM 661 N N . LEU A 1 85 ? 6.377 6.986 -1.715 1.00 86.75 85 LEU A N 1
ATOM 662 C CA . LEU A 1 85 ? 7.170 8.010 -2.406 1.00 86.75 85 LEU A CA 1
ATOM 663 C C . LEU A 1 85 ? 8.674 7.838 -2.176 1.00 86.75 85 LEU A C 1
ATOM 665 O O . LEU A 1 85 ? 9.449 7.909 -3.127 1.00 86.75 85 LEU A O 1
ATOM 669 N N . LEU A 1 86 ? 9.087 7.563 -0.937 1.00 86.88 86 LEU A N 1
ATOM 670 C CA . LEU A 1 86 ? 10.485 7.318 -0.593 1.00 86.88 86 LEU A CA 1
ATOM 671 C C . LEU A 1 86 ? 11.023 6.077 -1.312 1.00 86.88 86 LEU A C 1
ATOM 673 O O . LEU A 1 86 ? 12.126 6.111 -1.851 1.00 86.88 86 LEU A O 1
ATOM 677 N N . THR A 1 87 ? 10.232 5.002 -1.370 1.00 82.06 87 THR A N 1
ATOM 678 C CA . THR A 1 87 ? 10.613 3.778 -2.092 1.00 82.06 87 THR A CA 1
ATOM 679 C C . THR A 1 87 ? 10.797 4.059 -3.584 1.00 82.06 87 THR A C 1
ATOM 681 O O . THR A 1 87 ? 11.796 3.636 -4.162 1.00 82.06 87 THR A O 1
ATOM 684 N N . ILE A 1 88 ? 9.887 4.828 -4.194 1.00 83.94 88 ILE A N 1
ATOM 685 C CA . ILE A 1 88 ? 9.988 5.244 -5.600 1.00 83.94 88 ILE A CA 1
ATOM 686 C C . ILE A 1 88 ? 11.249 6.092 -5.824 1.00 83.94 88 ILE A C 1
ATOM 688 O O . ILE A 1 88 ? 12.015 5.823 -6.750 1.00 83.94 88 ILE A O 1
ATOM 692 N N . LEU A 1 89 ? 11.519 7.074 -4.961 1.00 85.81 89 LEU A N 1
ATOM 693 C CA . LEU A 1 89 ? 12.693 7.940 -5.074 1.00 85.81 89 LEU A CA 1
ATOM 694 C C . LEU A 1 89 ? 14.007 7.150 -4.970 1.00 85.81 89 LEU A C 1
ATOM 696 O O . LEU A 1 89 ? 14.890 7.314 -5.809 1.00 85.81 89 LEU A O 1
ATOM 700 N N . LEU A 1 90 ? 14.110 6.236 -3.999 1.00 81.38 90 LEU A N 1
ATOM 701 C CA . LEU A 1 90 ? 15.263 5.342 -3.851 1.00 81.38 90 LEU A CA 1
ATOM 702 C C . LEU A 1 90 ? 15.467 4.470 -5.095 1.00 81.38 90 LEU A C 1
ATOM 704 O O . LEU A 1 90 ? 16.595 4.303 -5.560 1.00 81.38 90 LEU A O 1
ATOM 708 N N . THR A 1 91 ? 14.382 3.952 -5.680 1.00 79.31 91 THR A N 1
ATOM 709 C CA . THR A 1 91 ? 14.486 3.202 -6.935 1.00 79.31 91 THR A CA 1
ATOM 710 C C . THR A 1 91 ? 14.915 4.075 -8.109 1.00 79.31 91 THR A C 1
ATOM 712 O O . THR A 1 91 ? 15.670 3.592 -8.940 1.00 79.31 91 THR A O 1
ATOM 715 N N . LEU A 1 92 ? 14.515 5.349 -8.178 1.00 77.31 92 LEU A N 1
ATOM 716 C CA . LEU A 1 92 ? 14.921 6.263 -9.253 1.00 77.31 92 LEU A CA 1
ATOM 717 C C . LEU A 1 92 ? 16.412 6.622 -9.207 1.00 77.31 92 LEU A C 1
ATOM 719 O O . LEU A 1 92 ? 17.012 6.794 -10.267 1.00 77.31 92 LEU A O 1
ATOM 723 N N . ILE A 1 93 ? 17.006 6.680 -8.013 1.00 78.62 93 ILE A N 1
ATOM 724 C CA . ILE A 1 93 ? 18.442 6.941 -7.820 1.00 78.62 93 ILE A CA 1
ATOM 725 C C . ILE A 1 93 ? 19.285 5.733 -8.256 1.00 78.62 93 ILE A C 1
ATOM 727 O O . ILE A 1 93 ? 20.376 5.893 -8.797 1.00 78.62 93 ILE A O 1
ATOM 731 N N . ASN A 1 94 ? 18.781 4.511 -8.070 1.00 73.19 94 ASN A N 1
ATOM 732 C CA . ASN A 1 94 ? 19.529 3.302 -8.396 1.00 73.19 94 ASN A CA 1
ATOM 733 C C . ASN A 1 94 ? 19.413 2.971 -9.893 1.00 73.19 94 ASN A C 1
ATOM 735 O O . ASN A 1 94 ? 18.328 2.661 -10.366 1.00 73.19 94 ASN A O 1
ATOM 739 N N . THR A 1 95 ? 20.480 3.045 -10.682 1.00 60.56 95 THR A N 1
ATOM 740 C CA . THR A 1 95 ? 20.411 3.072 -12.162 1.00 60.56 95 THR A CA 1
ATOM 741 C C . THR A 1 95 ? 20.016 1.753 -12.839 1.00 60.56 95 THR A C 1
ATOM 743 O O . THR A 1 95 ? 19.463 1.779 -13.937 1.00 60.56 95 THR A O 1
ATOM 746 N N . HIS A 1 96 ? 20.217 0.593 -12.207 1.00 76.69 96 HIS A N 1
ATOM 747 C CA . HIS A 1 96 ? 19.926 -0.695 -12.852 1.00 76.69 96 HIS A CA 1
ATOM 748 C C . HIS A 1 96 ? 18.440 -1.086 -12.773 1.00 76.69 96 HIS A C 1
ATOM 750 O O . HIS A 1 96 ? 17.927 -1.440 -11.711 1.00 76.69 96 HIS A O 1
ATOM 756 N N . PHE A 1 97 ? 17.769 -1.104 -13.931 1.00 70.94 97 PHE A N 1
ATOM 757 C CA . PHE A 1 97 ? 16.357 -1.486 -14.106 1.00 70.94 97 PHE A CA 1
ATOM 758 C C . PHE A 1 97 ? 15.989 -2.821 -13.430 1.00 70.94 97 PHE A C 1
ATOM 760 O O . PHE A 1 97 ? 15.025 -2.889 -12.666 1.00 70.94 97 PHE A O 1
ATOM 767 N N . PHE A 1 98 ? 16.805 -3.862 -13.624 1.00 73.50 98 PHE A N 1
ATOM 768 C CA . PHE A 1 98 ? 16.585 -5.181 -13.017 1.00 73.50 98 PHE A CA 1
ATOM 769 C C . PHE A 1 98 ? 16.631 -5.154 -11.483 1.00 73.50 98 PHE A C 1
ATOM 771 O O . PHE A 1 98 ? 15.860 -5.849 -10.822 1.00 73.50 98 PHE A O 1
ATOM 778 N N . TYR A 1 99 ? 17.485 -4.309 -10.902 1.00 75.62 99 TYR A N 1
ATOM 779 C CA . TYR A 1 99 ? 1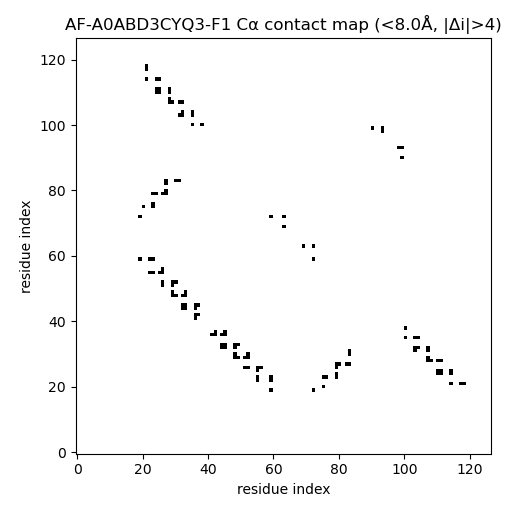7.622 -4.197 -9.452 1.00 75.62 99 TYR A CA 1
ATOM 780 C C . TYR A 1 99 ? 16.419 -3.472 -8.827 1.00 75.62 99 TYR A C 1
ATOM 782 O O . TYR A 1 99 ? 15.953 -3.860 -7.757 1.00 75.62 99 TYR A O 1
ATOM 790 N N . ARG A 1 100 ? 15.850 -2.473 -9.525 1.00 77.50 100 ARG A N 1
ATOM 791 C CA . ARG A 1 100 ? 14.610 -1.783 -9.108 1.00 77.50 100 ARG A CA 1
ATOM 792 C C . ARG A 1 100 ? 13.443 -2.762 -8.994 1.00 77.50 100 ARG A C 1
ATOM 794 O O . ARG A 1 100 ? 12.751 -2.786 -7.981 1.00 77.50 100 ARG A O 1
ATOM 801 N N . LEU A 1 101 ? 13.261 -3.598 -10.015 1.00 73.38 101 LEU A N 1
ATOM 802 C CA . LEU A 1 101 ? 12.203 -4.607 -10.062 1.00 73.38 101 LEU A CA 1
ATOM 803 C C . LEU A 1 101 ? 12.344 -5.652 -8.954 1.00 73.38 101 LEU A C 1
ATOM 805 O O . LEU A 1 101 ? 11.354 -6.001 -8.308 1.00 73.38 101 LEU A O 1
ATOM 809 N N . TYR A 1 102 ? 13.571 -6.119 -8.713 1.00 78.25 102 TYR A N 1
ATOM 810 C CA . TYR A 1 102 ? 13.853 -7.107 -7.677 1.00 78.25 102 TYR A CA 1
ATOM 811 C C . TYR A 1 102 ? 13.556 -6.550 -6.279 1.00 78.25 102 TYR A C 1
ATOM 813 O O . TYR A 1 102 ? 12.780 -7.152 -5.540 1.00 78.25 102 TYR A O 1
ATOM 821 N N . ILE A 1 103 ? 14.078 -5.365 -5.933 1.00 75.56 103 ILE A N 1
ATOM 822 C CA . ILE A 1 103 ? 13.818 -4.742 -4.624 1.00 75.56 103 ILE A CA 1
ATOM 823 C C . ILE A 1 103 ? 12.315 -4.554 -4.399 1.00 75.56 103 ILE A C 1
ATOM 825 O O . ILE A 1 103 ? 11.793 -4.978 -3.369 1.00 75.56 103 ILE A O 1
ATOM 829 N N . VAL A 1 104 ? 11.606 -3.945 -5.356 1.00 79.00 104 VAL A N 1
ATOM 830 C CA . VAL A 1 104 ? 10.174 -3.643 -5.199 1.00 79.00 104 VAL A CA 1
ATOM 831 C C . VAL A 1 104 ? 9.357 -4.928 -5.045 1.00 79.00 104 VAL A C 1
ATOM 833 O O . VAL A 1 104 ? 8.481 -4.994 -4.181 1.00 79.00 104 VAL A O 1
ATOM 836 N N . GLY A 1 105 ? 9.672 -5.973 -5.817 1.00 77.81 105 GLY A N 1
ATOM 837 C CA . GLY A 1 105 ? 9.007 -7.273 -5.716 1.00 77.81 105 GLY A CA 1
ATOM 838 C C . GLY A 1 105 ? 9.212 -7.953 -4.356 1.00 77.81 105 GLY A C 1
ATOM 839 O O . GLY A 1 105 ? 8.251 -8.424 -3.737 1.00 77.81 105 GLY A O 1
ATOM 840 N N . TRP A 1 106 ? 10.445 -7.959 -3.840 1.00 81.06 106 TRP A N 1
ATOM 841 C CA . TRP A 1 106 ? 10.750 -8.539 -2.527 1.00 81.06 106 TRP A CA 1
ATOM 842 C C . TRP A 1 106 ? 10.105 -7.762 -1.381 1.00 81.06 106 TRP A C 1
ATOM 844 O O . TRP A 1 106 ? 9.475 -8.369 -0.513 1.00 81.06 106 TRP A O 1
ATOM 854 N N . VAL A 1 107 ? 10.177 -6.428 -1.408 1.00 79.88 107 VAL A N 1
ATOM 855 C CA . VAL A 1 107 ? 9.527 -5.572 -0.403 1.00 79.88 107 VAL A CA 1
ATOM 856 C C . VAL A 1 107 ? 8.013 -5.798 -0.409 1.00 79.88 107 VAL A C 1
ATOM 858 O O . VAL A 1 107 ? 7.410 -5.977 0.649 1.00 79.88 107 VAL A O 1
ATOM 861 N N . CYS A 1 108 ? 7.391 -5.878 -1.586 1.00 80.50 108 CYS A N 1
ATOM 862 C CA . CYS A 1 108 ? 5.952 -6.092 -1.698 1.00 80.50 108 CYS A CA 1
ATOM 863 C C . CYS A 1 108 ? 5.499 -7.456 -1.143 1.00 80.50 108 CYS A C 1
ATOM 865 O O . CYS A 1 108 ? 4.547 -7.534 -0.361 1.00 80.50 108 CYS A O 1
ATOM 867 N N . THR A 1 109 ? 6.180 -8.545 -1.511 1.00 78.12 109 THR A N 1
ATOM 868 C CA . THR A 1 109 ? 5.816 -9.893 -1.035 1.00 78.12 109 THR A CA 1
ATOM 869 C C . THR A 1 109 ? 6.074 -10.075 0.462 1.00 78.12 109 THR A C 1
ATOM 871 O O . THR A 1 109 ? 5.308 -10.771 1.136 1.00 78.12 109 THR A O 1
ATOM 874 N N . ALA A 1 110 ? 7.109 -9.428 1.007 1.00 83.06 110 ALA A N 1
ATOM 875 C CA . ALA A 1 110 ? 7.378 -9.401 2.441 1.00 83.06 110 ALA A CA 1
ATOM 876 C C . ALA A 1 110 ? 6.276 -8.653 3.209 1.00 83.06 110 ALA A C 1
ATOM 878 O O . ALA A 1 110 ? 5.734 -9.190 4.177 1.00 83.06 110 ALA A O 1
ATOM 879 N N . LEU A 1 111 ? 5.876 -7.464 2.742 1.00 78.00 111 LEU A N 1
ATOM 880 C CA . LEU A 1 111 ? 4.801 -6.671 3.353 1.00 78.00 111 LEU A CA 1
ATOM 881 C C . LEU A 1 111 ? 3.451 -7.397 3.325 1.00 78.00 111 LEU A C 1
ATOM 883 O O . LEU A 1 111 ? 2.730 -7.407 4.325 1.00 78.00 111 LEU A O 1
ATOM 887 N N . SER A 1 112 ? 3.123 -8.056 2.212 1.00 77.56 112 SER A N 1
ATOM 888 C CA . SER A 1 112 ? 1.904 -8.864 2.088 1.00 77.56 112 SER A CA 1
ATOM 889 C C . SER A 1 112 ? 1.873 -10.017 3.096 1.00 77.56 112 SER A C 1
ATOM 891 O O . SER A 1 112 ? 0.872 -10.215 3.791 1.00 77.56 112 SER A O 1
ATOM 893 N N . ARG A 1 113 ? 2.985 -10.753 3.234 1.00 79.94 113 ARG A N 1
ATOM 894 C CA . ARG A 1 113 ? 3.107 -11.846 4.211 1.00 79.94 113 ARG A CA 1
ATOM 895 C C . ARG A 1 113 ? 3.051 -11.347 5.649 1.00 79.94 113 ARG A C 1
ATOM 897 O O . ARG A 1 113 ? 2.388 -11.971 6.474 1.00 79.94 113 ARG A O 1
ATOM 904 N N . LEU A 1 114 ? 3.676 -10.208 5.941 1.00 79.19 114 LEU A N 1
ATOM 905 C CA . LEU A 1 114 ? 3.612 -9.583 7.258 1.00 79.19 114 LEU A CA 1
ATOM 906 C C . LEU A 1 114 ? 2.176 -9.178 7.614 1.00 79.19 114 LEU A C 1
ATOM 908 O O . LEU A 1 114 ? 1.728 -9.466 8.718 1.00 79.19 114 LEU A O 1
ATOM 912 N N . SER A 1 115 ? 1.428 -8.583 6.681 1.00 75.50 115 SER A N 1
ATOM 913 C CA . SER A 1 115 ? 0.026 -8.198 6.904 1.00 75.50 115 SER A CA 1
ATOM 914 C C . SER A 1 115 ? -0.862 -9.412 7.202 1.00 75.50 115 SER A C 1
ATOM 916 O O . SER A 1 115 ? -1.658 -9.391 8.145 1.00 75.50 115 SER A O 1
ATOM 918 N N . LEU A 1 116 ? -0.675 -10.513 6.462 1.00 75.94 116 LEU A N 1
ATOM 919 C CA . LEU A 1 116 ? -1.358 -11.784 6.725 1.00 75.94 116 LEU A CA 1
ATOM 920 C C . LEU A 1 116 ? -0.975 -12.367 8.086 1.00 75.94 116 LEU A C 1
ATOM 922 O O . LEU A 1 116 ? -1.852 -12.806 8.825 1.00 75.94 116 LEU A O 1
ATOM 926 N N . CYS A 1 117 ? 0.309 -12.336 8.441 1.00 76.06 117 CYS A N 1
ATOM 927 C CA . CYS A 1 117 ? 0.804 -12.841 9.716 1.00 76.06 117 CYS A CA 1
ATOM 928 C C . CYS A 1 117 ? 0.257 -12.025 10.895 1.00 76.06 117 CYS A C 1
ATOM 930 O O . CYS A 1 117 ? -0.297 -12.597 11.827 1.00 76.06 117 CYS A O 1
ATOM 932 N N . VAL A 1 118 ? 0.297 -10.691 10.814 1.00 71.50 118 VAL A N 1
ATOM 933 C CA . VAL A 1 118 ? -0.283 -9.784 11.818 1.00 71.50 118 VAL A CA 1
ATOM 934 C C . VAL A 1 118 ? -1.782 -10.029 11.963 1.00 71.50 118 VAL A C 1
ATOM 936 O O . VAL A 1 118 ? -2.282 -10.143 13.078 1.00 71.50 118 VAL A O 1
ATOM 939 N N . THR A 1 119 ? -2.501 -10.190 10.851 1.00 68.56 119 THR A N 1
ATOM 940 C CA . THR A 1 119 ? -3.939 -10.494 10.873 1.00 68.56 119 THR A CA 1
ATOM 941 C C . THR A 1 119 ? -4.220 -11.874 11.481 1.00 68.56 119 THR A C 1
ATOM 943 O O . THR A 1 119 ? -5.184 -12.036 12.229 1.00 68.56 119 THR A O 1
ATOM 946 N N . CYS A 1 120 ? -3.375 -12.870 11.202 1.00 66.06 120 CYS A N 1
ATOM 947 C CA . CYS A 1 120 ? -3.502 -14.234 11.716 1.00 66.06 120 CYS A CA 1
ATOM 948 C C . CYS A 1 120 ? -3.191 -14.315 13.220 1.00 66.06 120 CYS A C 1
ATOM 950 O O . CYS A 1 120 ? -3.969 -14.886 13.981 1.00 66.06 120 CYS A O 1
ATOM 952 N N . ILE A 1 121 ? -2.109 -13.672 13.669 1.00 66.88 121 ILE A N 1
ATOM 953 C CA . ILE A 1 121 ? -1.731 -13.558 15.084 1.00 66.88 121 ILE A CA 1
ATOM 954 C C . ILE A 1 121 ? -2.820 -12.817 15.857 1.00 66.88 121 ILE A C 1
ATOM 956 O O . ILE A 1 121 ? -3.256 -13.289 16.903 1.00 66.88 121 ILE A O 1
ATOM 960 N N . ARG A 1 122 ? -3.330 -11.705 15.312 1.00 63.19 122 ARG A N 1
ATOM 961 C CA . ARG A 1 122 ? -4.401 -10.931 15.950 1.00 63.19 122 ARG A CA 1
ATOM 962 C C . ARG A 1 122 ? -5.696 -11.740 16.066 1.00 63.19 122 ARG A C 1
ATOM 964 O O . ARG A 1 122 ? -6.341 -11.703 17.108 1.00 63.19 122 ARG A O 1
ATOM 971 N N . ARG A 1 123 ? -6.042 -12.537 15.044 1.00 58.69 123 ARG A N 1
ATOM 972 C CA . ARG A 1 123 ? -7.160 -13.498 15.117 1.00 58.69 123 ARG A CA 1
ATOM 973 C C . ARG A 1 123 ? -6.955 -14.573 16.185 1.00 58.69 123 ARG A C 1
ATOM 975 O O . ARG A 1 123 ? -7.944 -15.075 16.703 1.00 58.69 123 ARG A O 1
ATOM 982 N N . ARG A 1 124 ? -5.707 -14.919 16.513 1.00 54.09 124 ARG A N 1
ATOM 983 C CA . ARG A 1 124 ? -5.364 -15.911 17.541 1.00 54.09 124 ARG A CA 1
ATOM 984 C C . ARG A 1 124 ? -5.426 -15.344 18.961 1.00 54.09 124 ARG A C 1
ATOM 986 O O . ARG A 1 124 ? -5.772 -16.079 19.868 1.00 54.09 124 ARG A O 1
ATOM 993 N N . THR A 1 125 ? -5.130 -14.057 19.147 1.00 53.47 125 THR A N 1
ATOM 994 C CA . THR A 1 125 ? -5.198 -13.372 20.455 1.00 53.47 125 THR A CA 1
ATOM 995 C C . THR A 1 125 ? -6.605 -12.930 20.867 1.00 53.47 125 THR A C 1
ATOM 997 O O . THR A 1 125 ? -6.809 -12.555 22.013 1.00 53.47 125 THR A O 1
ATOM 1000 N N . SER A 1 126 ? -7.569 -12.925 19.942 1.00 52.00 126 SER A N 1
ATOM 1001 C CA . SER A 1 126 ? -8.975 -12.569 20.209 1.00 52.00 126 SER A CA 1
ATOM 1002 C C . SER A 1 126 ? -9.891 -13.792 20.362 1.00 52.00 126 SER A C 1
ATOM 1004 O O . SER A 1 126 ? -11.107 -13.654 20.224 1.00 52.00 126 SER A O 1
ATOM 1006 N N . CYS A 1 127 ? -9.313 -14.978 20.571 1.00 44.53 127 CYS A N 1
ATOM 1007 C CA . CYS A 1 127 ? -10.022 -16.244 20.713 1.00 44.53 127 CYS A CA 1
ATOM 1008 C C . CYS A 1 127 ? -9.819 -16.827 22.109 1.00 44.53 127 CYS A C 1
ATOM 1010 O O . CYS A 1 127 ? -8.719 -16.615 22.665 1.00 44.53 127 CYS A O 1
#

Solvent-accessible surface area (backbone atoms only — not comparable to full-atom values): 7069 Å² total; per-residue (Å²): 143,70,64,70,63,55,51,57,60,66,67,56,72,74,68,87,78,66,63,69,59,56,55,48,51,49,40,42,28,28,54,44,44,30,53,50,14,62,75,67,69,34,64,70,48,31,54,59,25,49,54,49,38,53,55,46,50,52,51,53,50,51,48,51,70,72,39,93,66,46,65,69,56,52,52,52,51,50,51,40,55,51,52,51,52,52,54,52,51,56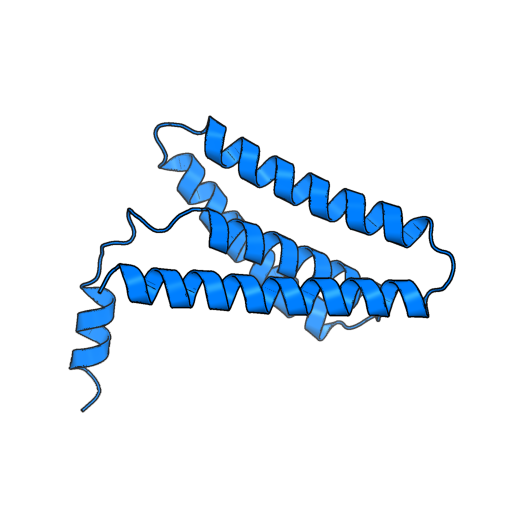,39,70,71,48,82,53,68,72,58,40,52,50,53,49,51,52,53,29,57,50,48,50,52,49,40,51,47,54,54,51,52,52,58,58,73,76,104

Organism: NCBI:txid1961234

InterPro domains:
  IPR004316 Sugar transporter SWEET repeat [PF03083] (5-69)
  IPR047664 Sugar transporter SWEET [PTHR10791] (4-112)

Secondary structure (DSSP, 8-state):
--HHHHHHHHH----TT--HHHHHHHHHHHHHHHHHHHHTT-HHHHHHHHHHHHHHHHHHHHHHHH-S--HHHHHHHHHHHHHHHHHHHHHHHS--HHHHHHHHHHHHHHHHHHHHHHHHHHHHHT-

Mean predicted aligned error: 9.91 Å

Sequence (127 aa):
MTTLTFIKVWARKSVESLDLLPYVVTFISLGLSLYYGILNHGVVIIIVNAFGVVLKALYITMYMYYATSRAPTVKKLAVSVVTILLTILLTLINTHFFYRLYIVGWVCTALSRLSLCVTCIRRRTSC

Nearest PDB structures (foldseek):
  1orj-assembly2_B  TM=3.953E-01  e=2.359E+00  Aquifex aeolicus VF5
  1ory-assembly1_A  TM=4.152E-01  e=5.244E+00  Aquifex aeolicus VF5
  1orj-assembly1_A  TM=3.002E-01  e=3.942E+00  Aquifex aeolicus VF5

Radius of gyration: 17.13 Å; Cα contacts (8 Å, |Δi|>4): 71; chains: 1; bounding box: 45×41×39 Å

pLDDT: mean 76.1, std 13.22, range [39.53, 92.81]

Foldseek 3Di:
DPDVVVVVVVVPPPPVPPDLVLLLLLLLLLLLQLVLCVLVVVVVSNVVSVVVNVVSVVVLVVCCVPDPDNVVSVVSNVVSVVVSVVLVVVLVVDPDSVVNNVVSVVVSVVSVVVSVVVVVVVVVVVD